Protein AF-B4VHU9-F1 (afdb_monomer_lite)

Foldseek 3Di:
DDDDDDDDDDDDDDDDDDDDDDDDDDDDDDDDDDDDPDPPPPVVVVVVVVVVVVVVVVVVPPPPPPPDPPDPDDPPCPPPNDDDDDDPDDFDFPDADDDPPDDDDPPDDGTDGDDPVVVVVVVVVVVVVPDPDDPDPPDDDD

Organism: NCBI:txid118168

Sequence (142 aa):
MNPSINSRQNQLKVVPPQPKPPVQPASDSPALPKPEKRPSVNLKKWLLITAIIAGVGYVTFIPEFPHSVRGEADITSTSNARQDVTLKVAGVIKQIYVKPNQPVRKGDKLVQLESQEIESAIANAQTELGKPNPPYRRLTIS

Secondary structure (DSSP, 8-state):
------------------------------------------HHHHHHHHHHHHHHHHHHT-----------------TTS------SS--EEEEE---TT----TT---EEEE-HHHHHHHHHHHHHHTSPPPP-------

Radius of gyration: 54.79 Å; chains: 1; bounding box: 117×53×139 Å

Structure (mmCIF, N/CA/C/O backbone):
data_AF-B4VHU9-F1
#
_entry.id   AF-B4VHU9-F1
#
loop_
_atom_site.group_PDB
_atom_site.id
_atom_site.type_symbol
_atom_site.label_atom_id
_atom_site.label_alt_id
_atom_site.label_comp_id
_atom_site.label_asym_id
_atom_site.label_entity_id
_atom_site.label_seq_id
_atom_site.pdbx_PDB_ins_code
_atom_site.Cartn_x
_atom_site.Cartn_y
_atom_site.Cartn_z
_atom_site.occupancy
_atom_site.B_iso_or_equiv
_atom_site.auth_seq_id
_atom_site.auth_comp_id
_atom_site.auth_asym_id
_atom_site.auth_atom_id
_atom_site.pdbx_PDB_model_num
ATOM 1 N N . MET A 1 1 ? 88.573 -15.241 -26.802 1.00 38.38 1 MET A N 1
ATOM 2 C CA . MET A 1 1 ? 88.757 -14.124 -25.853 1.00 38.38 1 MET A CA 1
ATOM 3 C C . MET A 1 1 ? 89.048 -12.847 -26.625 1.00 38.38 1 MET A C 1
ATOM 5 O O . MET A 1 1 ? 89.954 -12.853 -27.444 1.00 38.38 1 MET A O 1
ATOM 9 N N . ASN A 1 2 ? 88.277 -11.795 -26.356 1.00 51.38 2 ASN A N 1
ATOM 10 C CA . ASN A 1 2 ? 88.631 -10.388 -26.580 1.00 51.38 2 ASN A CA 1
ATOM 11 C C . ASN A 1 2 ? 89.045 -9.817 -25.206 1.00 51.38 2 ASN A C 1
ATOM 13 O O . ASN A 1 2 ? 88.511 -10.308 -24.204 1.00 51.38 2 ASN A O 1
ATOM 17 N N . PRO A 1 3 ? 89.992 -8.865 -25.120 1.00 59.22 3 PRO A N 1
ATOM 18 C CA . PRO A 1 3 ? 89.630 -7.521 -24.616 1.00 59.22 3 PRO A CA 1
ATOM 19 C C . PRO A 1 3 ? 90.439 -6.364 -25.275 1.00 59.22 3 PRO A C 1
ATOM 21 O O . PRO A 1 3 ? 91.610 -6.540 -25.584 1.00 59.22 3 PRO A O 1
ATOM 24 N N . SER A 1 4 ? 89.803 -5.254 -25.698 1.00 47.53 4 SER A N 1
ATOM 25 C CA . SER A 1 4 ? 89.690 -3.920 -25.025 1.00 47.53 4 SER A CA 1
ATOM 26 C C . SER A 1 4 ? 91.019 -3.099 -25.005 1.00 47.53 4 SER A C 1
ATOM 28 O O . SER A 1 4 ? 92.062 -3.689 -24.800 1.00 47.53 4 SER A O 1
ATOM 30 N N . ILE A 1 5 ? 91.164 -1.764 -25.147 1.00 47.00 5 ILE A N 1
ATOM 31 C CA . ILE A 1 5 ? 90.324 -0.562 -24.966 1.00 47.00 5 ILE A CA 1
ATOM 32 C C . ILE A 1 5 ? 91.028 0.676 -25.628 1.00 47.00 5 ILE A C 1
ATOM 34 O O . ILE A 1 5 ? 92.246 0.777 -25.593 1.00 47.00 5 ILE A O 1
ATOM 38 N N . ASN A 1 6 ? 90.225 1.652 -26.081 1.00 40.19 6 ASN A N 1
ATOM 39 C CA . ASN A 1 6 ? 90.321 3.130 -25.928 1.00 40.19 6 ASN A CA 1
ATOM 40 C C . ASN A 1 6 ? 91.362 4.074 -26.605 1.00 40.19 6 ASN A C 1
ATOM 42 O O . ASN A 1 6 ? 92.539 4.082 -26.275 1.00 40.19 6 ASN A O 1
ATOM 46 N N . SER A 1 7 ? 90.772 5.069 -27.298 1.00 52.97 7 SER A N 1
ATOM 47 C CA . SER A 1 7 ? 90.991 6.539 -27.259 1.00 52.97 7 SER A CA 1
ATOM 48 C C . SER A 1 7 ? 92.290 7.208 -27.729 1.00 52.97 7 SER A C 1
ATOM 50 O O . SER A 1 7 ? 93.371 6.856 -27.271 1.00 52.97 7 SER A O 1
ATOM 52 N N . ARG A 1 8 ? 92.078 8.330 -28.465 1.00 44.09 8 ARG A N 1
ATOM 53 C CA . ARG A 1 8 ? 92.945 9.485 -28.853 1.00 44.09 8 ARG A CA 1
ATOM 54 C C . ARG A 1 8 ? 93.032 9.620 -30.391 1.00 44.09 8 ARG A C 1
ATOM 56 O O . ARG A 1 8 ? 93.256 8.623 -31.049 1.00 44.09 8 ARG A O 1
ATOM 63 N N . GLN A 1 9 ? 92.869 10.755 -31.079 1.00 50.25 9 GLN A N 1
ATOM 64 C CA . GLN A 1 9 ? 92.834 12.188 -30.760 1.00 50.25 9 GLN A CA 1
ATOM 65 C C . GLN A 1 9 ? 92.222 12.953 -31.964 1.00 50.25 9 GLN A C 1
ATOM 67 O O . GLN A 1 9 ? 92.594 1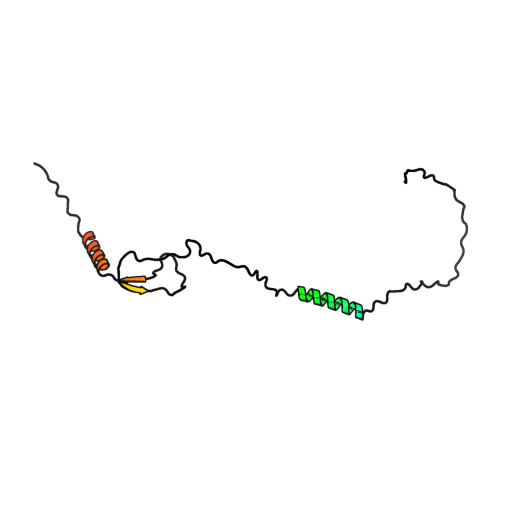2.697 -33.105 1.00 50.25 9 GLN A O 1
ATOM 72 N N . ASN A 1 10 ? 91.371 13.954 -31.712 1.00 53.69 10 ASN A N 1
ATOM 73 C CA . ASN A 1 10 ? 91.139 15.080 -32.633 1.00 53.69 10 ASN A CA 1
ATOM 74 C C . ASN A 1 10 ? 92.419 15.920 -32.747 1.00 53.69 10 ASN A C 1
ATOM 76 O O . ASN A 1 10 ? 92.870 16.355 -31.691 1.00 53.69 10 ASN A O 1
ATOM 80 N N . GLN A 1 11 ? 92.905 16.264 -33.952 1.00 55.75 11 GLN A N 1
ATOM 81 C CA . GLN A 1 11 ? 93.643 17.520 -34.200 1.00 55.75 11 GLN A CA 1
ATOM 82 C C . GLN A 1 11 ? 93.421 18.060 -35.627 1.00 55.75 11 GLN A C 1
ATOM 84 O O . GLN A 1 11 ? 93.411 17.331 -36.615 1.00 55.75 11 GLN A O 1
ATOM 89 N N . LEU A 1 12 ? 93.205 19.372 -35.675 1.00 54.75 12 LEU A N 1
ATOM 90 C CA . LEU A 1 12 ? 92.760 20.212 -36.783 1.00 54.75 12 LEU A CA 1
ATOM 91 C C . LEU A 1 12 ? 93.883 20.468 -37.798 1.00 54.75 12 LEU A C 1
ATOM 93 O O . LEU A 1 12 ? 95.030 20.673 -37.404 1.00 54.75 12 LEU A O 1
ATOM 97 N N . LYS A 1 13 ? 93.551 20.565 -39.093 1.00 58.16 13 LYS A N 1
ATOM 98 C CA . LYS A 1 13 ? 94.472 21.080 -40.117 1.00 58.16 13 LYS A CA 1
ATOM 99 C C . LYS A 1 13 ? 93.902 22.347 -40.752 1.00 58.16 13 LYS A C 1
ATOM 101 O O . LYS A 1 13 ? 92.871 22.321 -41.413 1.00 58.16 13 LYS A O 1
ATOM 106 N N . VAL A 1 14 ? 94.588 23.451 -40.476 1.00 58.22 14 VAL A N 1
ATOM 107 C CA . VAL A 1 14 ? 94.368 24.812 -40.977 1.00 58.22 14 VAL A CA 1
ATOM 108 C C . VAL A 1 14 ? 95.102 24.964 -42.308 1.00 58.22 14 VAL A C 1
ATOM 110 O O . VAL A 1 14 ? 96.291 24.654 -42.361 1.00 58.22 14 VAL A O 1
ATOM 113 N N . VAL A 1 15 ? 94.441 25.483 -43.351 1.00 57.38 15 VAL A N 1
ATOM 114 C CA . VAL A 1 15 ? 95.133 26.078 -44.510 1.00 57.38 15 VAL A CA 1
ATOM 115 C C . VAL A 1 15 ? 94.379 27.341 -44.999 1.00 57.38 15 VAL A C 1
ATOM 117 O O . VAL A 1 15 ? 93.165 27.248 -45.185 1.00 57.38 15 VAL A O 1
ATOM 120 N N . PRO A 1 16 ? 95.043 28.511 -45.169 1.00 60.09 16 PRO A N 1
ATOM 121 C CA . PRO A 1 16 ? 94.427 29.815 -45.506 1.00 60.09 16 PRO A CA 1
ATOM 122 C C . PRO A 1 16 ? 94.161 30.066 -47.022 1.00 60.09 16 PRO A C 1
ATOM 124 O O . PRO A 1 16 ? 94.513 29.226 -47.847 1.00 60.09 16 PRO A O 1
ATOM 127 N N . PRO A 1 17 ? 93.538 31.212 -47.400 1.00 58.53 17 PRO A N 1
ATOM 128 C CA . PRO A 1 17 ? 92.736 31.409 -48.618 1.00 58.53 17 PRO A CA 1
ATOM 129 C C . PRO A 1 17 ? 93.516 31.949 -49.832 1.00 58.53 17 PRO A C 1
ATOM 131 O O . PRO A 1 17 ? 94.557 32.584 -49.673 1.00 58.53 17 PRO A O 1
ATOM 134 N N . GLN A 1 18 ? 92.953 31.796 -51.040 1.00 55.69 18 GLN A N 1
ATOM 135 C CA . GLN A 1 18 ? 93.394 32.503 -52.254 1.00 55.69 18 GLN A CA 1
ATOM 136 C C . GLN A 1 18 ? 92.217 33.022 -53.127 1.00 55.69 18 GLN A C 1
ATOM 138 O O . GLN A 1 18 ? 91.101 32.512 -53.007 1.00 55.69 18 GLN A O 1
ATOM 143 N N . PRO A 1 19 ? 92.443 34.088 -53.932 1.00 52.47 19 PRO A N 1
ATOM 144 C CA . PRO A 1 19 ? 91.503 35.184 -54.226 1.00 52.47 19 PRO A CA 1
ATOM 145 C C . PRO A 1 19 ? 90.784 35.101 -55.599 1.00 52.47 19 PRO A C 1
ATOM 147 O O . PRO A 1 19 ? 91.248 34.431 -56.513 1.00 52.47 19 PRO A O 1
ATOM 150 N N . LYS A 1 20 ? 89.659 35.826 -55.758 1.00 51.62 20 LYS A N 1
ATOM 151 C CA . LYS A 1 20 ? 88.906 36.040 -57.030 1.00 51.62 20 LYS A CA 1
ATOM 152 C C . LYS A 1 20 ? 89.510 37.191 -57.857 1.00 51.62 20 LYS A C 1
ATOM 154 O O . LYS A 1 20 ? 90.014 38.124 -57.230 1.00 51.62 20 LYS A O 1
ATOM 159 N N . PRO A 1 21 ? 89.436 37.193 -59.212 1.00 56.81 21 PRO A N 1
ATOM 160 C CA . PRO A 1 21 ? 88.364 37.918 -59.972 1.00 56.81 21 PRO A CA 1
ATOM 161 C C . PRO A 1 21 ? 88.115 37.358 -61.421 1.00 56.81 21 PRO A C 1
ATOM 163 O O . PRO A 1 21 ? 88.759 36.362 -61.742 1.00 56.81 21 PRO A O 1
ATOM 166 N N . PRO A 1 22 ? 87.307 37.933 -62.368 1.00 47.97 22 PRO A N 1
ATOM 167 C CA . PRO A 1 22 ? 86.209 38.932 -62.375 1.00 47.97 22 PRO A CA 1
ATOM 168 C C . PRO A 1 22 ? 84.922 38.457 -63.149 1.00 47.97 22 PRO A C 1
ATOM 170 O O . PRO A 1 22 ? 84.837 37.333 -63.627 1.00 47.97 22 PRO A O 1
ATOM 173 N N . VAL A 1 23 ? 83.900 39.321 -63.269 1.00 63.75 23 VAL A N 1
ATOM 174 C CA . VAL A 1 23 ? 82.545 39.087 -63.846 1.00 63.75 23 VAL A CA 1
ATOM 175 C C . VAL A 1 23 ? 82.427 39.514 -65.328 1.00 63.75 23 VAL A C 1
ATOM 177 O O . VAL A 1 23 ? 82.920 40.597 -65.633 1.00 63.75 23 VAL A O 1
ATOM 180 N N . GLN A 1 24 ? 81.712 38.741 -66.186 1.00 53.41 24 GLN A N 1
ATOM 181 C CA . GLN A 1 24 ? 80.816 39.144 -67.324 1.00 53.41 24 GLN A CA 1
ATOM 182 C C . GLN A 1 24 ? 80.409 37.920 -68.210 1.00 53.41 24 GLN A C 1
ATOM 184 O O . GLN A 1 24 ? 81.152 36.944 -68.212 1.00 53.41 24 GLN A O 1
ATOM 189 N N . PRO A 1 25 ? 79.355 37.955 -69.063 1.00 47.69 25 PRO A N 1
ATOM 190 C CA . PRO A 1 25 ? 77.908 38.077 -68.828 1.00 47.69 25 PRO A CA 1
ATOM 191 C C . PRO A 1 25 ? 77.108 36.904 -69.485 1.00 47.69 25 PRO A C 1
ATOM 193 O O . PRO A 1 25 ? 77.674 35.975 -70.047 1.00 47.69 25 PRO A O 1
ATOM 196 N N . ALA A 1 26 ? 75.778 36.937 -69.378 1.00 56.25 26 ALA A N 1
ATOM 197 C CA . ALA A 1 26 ? 74.816 35.876 -69.699 1.00 56.25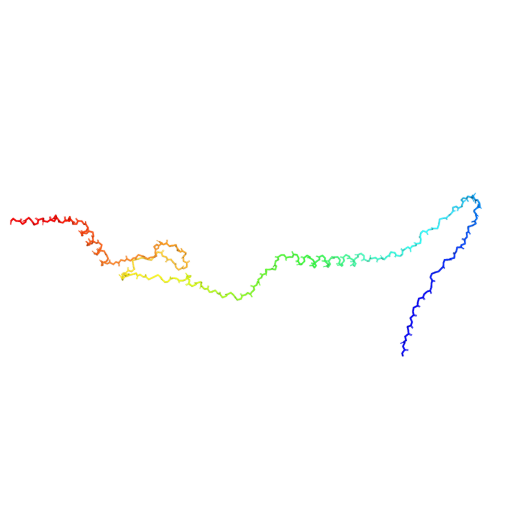 26 ALA A CA 1
ATOM 198 C C . ALA A 1 26 ? 74.959 35.138 -71.054 1.00 56.25 26 ALA A C 1
ATOM 200 O O . ALA A 1 26 ? 75.201 35.727 -72.105 1.00 56.25 26 ALA A O 1
ATOM 201 N N . SER A 1 27 ? 74.657 33.836 -71.031 1.00 48.94 27 SER A N 1
ATOM 202 C CA . SER A 1 27 ? 74.063 33.104 -72.154 1.00 48.94 27 SER A CA 1
ATOM 203 C C . SER A 1 27 ? 72.968 32.196 -71.599 1.00 48.94 27 SER A C 1
ATOM 205 O O . SER A 1 27 ? 73.231 31.244 -70.865 1.00 48.94 27 SER A O 1
ATOM 207 N N . ASP A 1 28 ? 71.732 32.570 -71.912 1.00 51.38 28 ASP A N 1
ATOM 208 C CA . ASP A 1 28 ? 70.499 31.852 -71.630 1.00 51.38 28 ASP A CA 1
ATOM 209 C C . ASP A 1 28 ? 70.486 30.467 -72.289 1.00 51.38 28 ASP A C 1
ATOM 211 O O . ASP A 1 28 ? 70.587 30.350 -73.510 1.00 51.38 28 ASP A O 1
ATOM 215 N N . SER A 1 29 ? 70.268 29.416 -71.497 1.00 55.41 29 SER A N 1
ATOM 216 C CA . SER A 1 29 ? 69.230 28.416 -71.786 1.00 55.41 29 SER A CA 1
ATOM 217 C C . SER A 1 29 ? 68.981 27.490 -70.585 1.00 55.41 29 SER A C 1
ATOM 219 O O . SER A 1 29 ? 69.905 27.164 -69.839 1.00 55.41 29 SER A O 1
ATOM 221 N N . PRO A 1 30 ? 67.718 27.087 -70.362 1.00 54.78 30 PRO A N 1
ATOM 222 C CA . PRO A 1 30 ? 67.203 26.680 -69.062 1.00 54.78 30 PRO A CA 1
ATOM 223 C C . PRO A 1 30 ? 67.391 25.179 -68.819 1.00 54.78 30 PRO A C 1
ATOM 225 O O . PRO A 1 30 ? 66.866 24.340 -69.552 1.00 54.78 30 PRO A O 1
ATOM 228 N N . ALA A 1 31 ? 68.086 24.814 -67.743 1.00 56.78 31 ALA A N 1
ATOM 229 C CA . ALA A 1 31 ? 68.086 23.437 -67.262 1.00 56.78 31 ALA A CA 1
ATOM 230 C C . ALA A 1 31 ? 66.778 23.175 -66.499 1.00 56.78 31 ALA A C 1
ATOM 232 O O . ALA A 1 31 ? 66.630 23.532 -65.331 1.00 56.78 31 ALA A O 1
ATOM 233 N N . LEU A 1 32 ? 65.818 22.584 -67.213 1.00 62.59 32 LEU A N 1
ATOM 234 C CA . LEU A 1 32 ? 64.537 22.080 -66.717 1.00 62.59 32 LEU A CA 1
ATOM 235 C C . LEU A 1 32 ? 64.672 21.363 -65.355 1.00 62.59 32 LEU A C 1
ATOM 237 O O . LEU A 1 32 ? 65.583 20.545 -65.182 1.00 62.59 32 LEU A O 1
ATOM 241 N N . PRO A 1 33 ? 63.748 21.598 -64.403 1.00 63.72 33 PRO A N 1
ATOM 242 C CA . PRO A 1 33 ? 63.721 20.867 -63.145 1.00 63.72 33 PRO A CA 1
ATOM 243 C C . PRO A 1 33 ? 63.519 19.371 -63.412 1.00 63.72 33 PRO A C 1
ATOM 245 O O . PRO A 1 33 ? 62.612 18.946 -64.130 1.00 63.72 33 PRO A O 1
ATOM 248 N N . LYS A 1 34 ? 64.410 18.572 -62.825 1.00 61.91 34 LYS A N 1
ATOM 249 C CA . LYS A 1 34 ? 64.432 17.111 -62.890 1.00 61.91 34 LYS A CA 1
ATOM 250 C C . LYS A 1 34 ? 63.082 16.551 -62.408 1.00 61.91 34 LYS A C 1
ATOM 252 O O . LYS A 1 34 ? 62.625 16.960 -61.342 1.00 61.91 34 LYS A O 1
ATOM 257 N N . PRO A 1 35 ? 62.430 15.637 -63.152 1.00 58.12 35 PRO A N 1
ATOM 258 C CA . PRO A 1 35 ? 61.107 15.149 -62.792 1.00 58.12 35 PRO A CA 1
ATOM 259 C C . PRO A 1 35 ? 61.202 14.268 -61.546 1.00 58.12 35 PRO A C 1
ATOM 261 O O . PRO A 1 35 ? 61.632 13.113 -61.589 1.00 58.12 35 PRO A O 1
ATOM 264 N N . GLU A 1 36 ? 60.802 14.841 -60.420 1.00 62.41 36 GLU A N 1
ATOM 265 C CA . GLU A 1 36 ? 60.550 14.128 -59.181 1.00 62.41 36 GLU A CA 1
ATOM 266 C C . GLU A 1 36 ? 59.370 13.174 -59.410 1.00 62.41 36 GLU A C 1
ATOM 268 O O . GLU A 1 36 ? 58.257 13.592 -59.749 1.00 62.41 36 GLU A O 1
ATOM 273 N N . LYS A 1 37 ? 59.638 11.865 -59.310 1.00 57.28 37 LYS A N 1
ATOM 274 C CA . LYS A 1 37 ? 58.633 10.808 -59.458 1.00 57.28 37 LYS A CA 1
ATOM 275 C C . LYS A 1 37 ? 57.595 10.960 -58.351 1.00 57.28 37 LYS A C 1
ATOM 277 O O . LYS A 1 37 ? 57.771 10.457 -57.246 1.00 57.28 37 LYS A O 1
ATOM 282 N N . ARG A 1 38 ? 56.496 11.643 -58.668 1.00 62.69 38 ARG A N 1
ATOM 283 C CA . ARG A 1 38 ? 55.310 11.701 -57.816 1.00 62.69 38 ARG A CA 1
ATOM 284 C C . ARG A 1 38 ? 54.784 10.274 -57.652 1.00 62.69 38 ARG A C 1
ATOM 286 O O . ARG A 1 38 ? 54.536 9.628 -58.674 1.00 62.69 38 ARG A O 1
ATOM 293 N N . PRO A 1 39 ? 54.604 9.755 -56.425 1.00 64.00 39 PRO A N 1
ATOM 294 C CA . PRO A 1 39 ? 53.871 8.514 -56.255 1.00 64.00 39 PRO A CA 1
ATOM 295 C C . PRO A 1 39 ? 52.478 8.752 -56.838 1.00 64.00 39 PRO A C 1
ATOM 297 O O . PRO A 1 39 ? 51.734 9.612 -56.367 1.00 64.00 39 PRO A O 1
ATOM 300 N N . SER A 1 40 ? 52.148 8.056 -57.924 1.00 68.19 40 SER A N 1
ATOM 301 C CA . SER A 1 40 ? 50.836 8.139 -58.556 1.00 68.19 40 SER A CA 1
ATOM 302 C C . SER A 1 40 ? 49.851 7.412 -57.650 1.00 68.19 40 SER A C 1
ATOM 304 O O . SER A 1 40 ? 49.569 6.223 -57.824 1.00 68.19 40 SER A O 1
ATOM 306 N N . VAL A 1 41 ? 49.404 8.103 -56.605 1.00 70.56 41 VAL A N 1
ATOM 307 C CA . VAL A 1 41 ? 48.431 7.563 -55.668 1.00 70.56 41 VAL A CA 1
ATOM 308 C C . VAL A 1 41 ? 47.171 7.295 -56.475 1.00 70.56 41 VAL A C 1
ATOM 310 O O . VAL A 1 41 ? 46.597 8.196 -57.087 1.00 70.56 41 VAL A O 1
ATOM 313 N N . ASN A 1 42 ? 46.771 6.030 -56.547 1.00 83.06 42 ASN A N 1
ATOM 314 C CA . ASN A 1 42 ? 45.562 5.660 -57.258 1.00 83.06 42 ASN A CA 1
ATOM 315 C C . ASN A 1 42 ? 44.377 6.179 -56.437 1.00 83.06 42 ASN A C 1
ATOM 317 O O . ASN A 1 42 ? 43.968 5.536 -55.471 1.00 83.06 42 ASN A O 1
ATOM 321 N N . LEU A 1 43 ? 43.870 7.360 -56.803 1.00 84.00 43 LEU A N 1
ATOM 322 C CA . LEU A 1 43 ? 42.837 8.080 -56.059 1.00 84.00 43 LEU A CA 1
ATOM 323 C C . LEU A 1 43 ? 41.614 7.201 -55.792 1.00 84.00 43 LEU A C 1
ATOM 325 O O . LEU A 1 43 ? 41.051 7.279 -54.713 1.00 84.00 43 LEU A O 1
ATOM 329 N N . LYS A 1 44 ? 41.260 6.294 -56.715 1.00 86.69 44 LYS A N 1
ATOM 330 C CA . LYS A 1 44 ? 40.169 5.332 -56.505 1.00 86.69 44 LYS A CA 1
ATOM 331 C C . LYS A 1 44 ? 40.462 4.385 -55.342 1.00 86.69 44 LYS A C 1
ATOM 333 O O . LYS A 1 44 ? 39.585 4.165 -54.522 1.00 86.69 44 LYS A O 1
ATOM 338 N N . LYS A 1 45 ? 41.691 3.863 -55.235 1.00 86.62 45 LYS A N 1
ATOM 339 C CA . LYS A 1 45 ? 42.114 3.024 -54.098 1.00 86.62 45 LYS A CA 1
ATOM 340 C C . LYS A 1 45 ? 42.186 3.828 -52.800 1.00 86.62 45 LYS A C 1
ATOM 342 O O . LYS A 1 45 ? 41.781 3.319 -51.764 1.00 86.62 45 LYS A O 1
ATOM 347 N N . TRP A 1 46 ? 42.665 5.071 -52.856 1.00 89.56 46 TRP A N 1
ATOM 348 C CA . TRP A 1 46 ? 42.734 5.940 -51.678 1.00 89.56 46 TRP A CA 1
ATOM 349 C C . TRP A 1 46 ? 41.336 6.297 -51.159 1.00 89.56 46 TRP A C 1
ATOM 351 O O . TRP A 1 46 ? 41.070 6.133 -49.977 1.00 89.56 46 TRP A O 1
ATOM 361 N N . LEU A 1 47 ? 40.410 6.646 -52.055 1.00 93.62 47 LEU A N 1
ATOM 362 C CA . LEU A 1 47 ? 39.011 6.932 -51.733 1.00 93.62 47 LEU A CA 1
ATOM 363 C C . LEU A 1 47 ? 38.304 5.691 -51.165 1.00 93.62 47 LEU A C 1
ATOM 365 O O . LEU A 1 47 ? 37.534 5.809 -50.219 1.00 93.62 47 LEU A O 1
ATOM 369 N N . LEU A 1 48 ? 38.630 4.494 -51.667 1.00 92.50 48 LEU A N 1
ATOM 370 C CA . LEU A 1 48 ? 38.124 3.226 -51.129 1.00 92.50 48 LEU A CA 1
ATOM 371 C C . LEU A 1 48 ? 38.619 2.982 -49.693 1.00 92.50 48 LEU A C 1
ATOM 373 O O . LEU A 1 48 ? 37.828 2.626 -48.826 1.00 92.50 48 LEU A O 1
ATOM 377 N N . ILE A 1 49 ? 39.899 3.249 -49.412 1.00 91.69 49 ILE A N 1
ATOM 378 C CA . ILE A 1 49 ? 40.460 3.162 -48.053 1.00 91.69 49 ILE A CA 1
ATOM 379 C C . ILE A 1 49 ? 39.783 4.179 -47.123 1.00 91.69 49 ILE A C 1
ATOM 381 O O . ILE A 1 49 ? 39.362 3.816 -46.026 1.00 91.69 49 ILE A O 1
ATOM 385 N N . THR A 1 50 ? 39.618 5.429 -47.563 1.00 90.12 50 THR A N 1
ATOM 386 C CA . THR A 1 50 ? 38.933 6.466 -46.779 1.00 90.12 50 THR A CA 1
ATOM 387 C C . THR A 1 50 ? 37.476 6.099 -46.505 1.00 90.12 50 THR A C 1
ATOM 389 O O . THR A 1 50 ? 37.014 6.284 -45.385 1.00 90.12 50 THR A O 1
ATOM 392 N N . ALA A 1 51 ? 36.766 5.531 -47.484 1.00 92.25 51 ALA A N 1
ATOM 393 C CA . ALA A 1 51 ? 35.385 5.084 -47.321 1.00 92.25 51 ALA A CA 1
ATOM 394 C C . ALA A 1 51 ? 35.264 3.928 -46.317 1.00 92.25 51 ALA A C 1
ATOM 396 O O . ALA A 1 51 ? 34.337 3.923 -45.511 1.00 92.25 51 ALA A O 1
ATOM 397 N N . ILE A 1 52 ? 36.214 2.987 -46.313 1.00 91.88 52 ILE A N 1
ATOM 398 C CA . ILE A 1 52 ? 36.254 1.904 -45.319 1.00 91.88 52 ILE A CA 1
ATOM 399 C C . ILE A 1 52 ? 36.503 2.476 -43.920 1.00 91.88 52 ILE A C 1
ATOM 401 O O . ILE A 1 52 ? 35.767 2.150 -42.993 1.00 91.88 52 ILE A O 1
ATOM 405 N N . ILE A 1 53 ? 37.496 3.356 -43.760 1.00 91.25 53 ILE A N 1
ATOM 406 C CA . ILE A 1 53 ? 37.817 3.964 -42.458 1.00 91.25 53 ILE A CA 1
ATOM 407 C C . ILE A 1 53 ? 36.640 4.804 -41.947 1.00 91.25 53 ILE A C 1
ATOM 409 O O . ILE A 1 53 ? 36.272 4.695 -40.778 1.00 91.25 53 ILE A O 1
ATOM 413 N N . ALA A 1 54 ? 36.013 5.594 -42.821 1.00 90.75 54 ALA A N 1
ATOM 414 C CA . ALA A 1 54 ? 34.831 6.381 -42.488 1.00 90.75 54 ALA A CA 1
ATOM 415 C C . ALA A 1 54 ? 33.636 5.488 -42.126 1.00 90.75 54 ALA A C 1
ATOM 417 O O . ALA A 1 54 ? 32.952 5.771 -41.150 1.00 90.75 54 ALA A O 1
ATOM 418 N N . GLY A 1 55 ? 33.417 4.391 -42.856 1.00 87.31 55 GLY A N 1
ATOM 419 C CA . GLY A 1 55 ? 32.364 3.421 -42.560 1.00 87.31 55 GLY A CA 1
ATOM 420 C C . GLY A 1 55 ? 32.556 2.744 -41.203 1.00 87.31 55 GLY A C 1
ATOM 421 O O . GLY A 1 55 ? 31.624 2.706 -40.407 1.00 87.31 55 GLY A O 1
ATOM 422 N N . VAL A 1 56 ? 33.769 2.275 -40.895 1.00 86.38 56 VAL A N 1
ATOM 423 C CA . VAL A 1 56 ? 34.081 1.656 -39.594 1.00 86.38 56 VAL A CA 1
ATOM 424 C C . VAL A 1 56 ? 33.937 2.671 -38.459 1.00 86.38 56 VAL A C 1
ATOM 426 O O . VAL A 1 56 ? 33.280 2.377 -37.463 1.00 86.38 56 VAL A O 1
ATOM 429 N N . GLY A 1 57 ? 34.480 3.881 -38.626 1.00 83.31 57 GLY A N 1
ATOM 430 C CA . GLY A 1 57 ? 34.329 4.955 -37.641 1.00 83.31 57 GLY A CA 1
ATOM 431 C C . GLY A 1 57 ? 32.863 5.332 -37.408 1.00 83.31 57 GLY A C 1
ATOM 432 O O . GLY A 1 57 ? 32.441 5.500 -36.265 1.00 83.31 57 GLY A O 1
ATOM 433 N N . TYR A 1 58 ? 32.061 5.384 -38.473 1.00 79.19 58 TYR A N 1
ATOM 434 C CA . TYR A 1 58 ? 30.632 5.677 -38.386 1.00 79.19 58 TYR A CA 1
ATOM 435 C C . TYR A 1 58 ? 29.855 4.569 -37.665 1.00 79.19 58 TYR A C 1
ATOM 437 O O . TYR A 1 58 ? 29.041 4.866 -36.796 1.00 79.19 58 TYR A O 1
ATOM 445 N N . VAL A 1 59 ? 30.158 3.296 -37.943 1.00 75.62 59 VAL A N 1
ATOM 446 C CA . VAL A 1 59 ? 29.538 2.146 -37.258 1.00 75.62 59 VAL A CA 1
ATOM 447 C C . VAL A 1 59 ? 29.852 2.146 -35.758 1.00 75.62 59 VAL A C 1
ATOM 449 O O . VAL A 1 59 ? 28.979 1.827 -34.956 1.00 75.62 59 VAL A O 1
ATOM 452 N N . THR A 1 60 ? 31.057 2.560 -35.348 1.00 72.56 60 THR A N 1
ATOM 453 C CA . THR A 1 60 ? 31.393 2.694 -33.916 1.00 72.56 60 THR A CA 1
ATOM 454 C C . THR A 1 60 ? 30.723 3.885 -33.227 1.00 72.56 60 THR A C 1
ATOM 456 O O . THR A 1 60 ? 30.634 3.899 -32.003 1.00 72.56 60 THR A O 1
ATOM 459 N N . PHE A 1 61 ? 30.245 4.876 -33.986 1.00 74.62 61 PHE A N 1
ATOM 460 C CA . PHE A 1 61 ? 29.564 6.062 -33.458 1.00 74.62 61 PHE A CA 1
ATOM 461 C C . PHE A 1 61 ? 28.046 5.868 -33.318 1.00 74.62 61 PHE A C 1
ATOM 463 O O . PHE A 1 61 ? 27.336 6.812 -32.986 1.00 74.62 61 PHE A O 1
ATOM 470 N N . ILE A 1 62 ? 27.529 4.660 -33.564 1.00 70.81 62 ILE A N 1
ATOM 471 C CA . ILE A 1 62 ? 26.125 4.326 -33.318 1.00 70.81 62 ILE A CA 1
ATOM 472 C C . ILE A 1 62 ? 25.928 4.199 -31.793 1.00 70.81 62 ILE A C 1
ATOM 474 O O . ILE A 1 62 ? 26.456 3.261 -31.192 1.00 70.81 62 ILE A O 1
ATOM 478 N N . PRO A 1 63 ? 25.171 5.103 -31.137 1.00 63.94 63 PRO A N 1
ATOM 479 C CA . PRO A 1 63 ? 25.019 5.150 -29.676 1.00 63.94 63 PRO A CA 1
ATOM 480 C C . PRO A 1 63 ? 24.046 4.087 -29.131 1.00 63.94 63 PRO A C 1
ATOM 482 O O . PRO A 1 63 ? 23.488 4.227 -28.047 1.00 63.94 63 PRO A O 1
ATOM 485 N N . GLU A 1 64 ? 23.812 3.026 -29.896 1.00 60.84 64 GLU A N 1
ATOM 486 C CA . GLU A 1 64 ? 22.677 2.116 -29.739 1.00 60.84 64 GLU A CA 1
ATOM 487 C C . GLU A 1 64 ? 23.086 0.753 -29.172 1.00 60.84 64 GLU A C 1
ATOM 489 O O . GLU A 1 64 ? 22.303 -0.189 -29.197 1.00 60.84 64 GLU A O 1
ATOM 494 N N . PHE A 1 65 ? 24.304 0.632 -28.635 1.00 59.56 65 PHE A N 1
ATOM 495 C CA . PHE A 1 65 ? 24.690 -0.520 -27.828 1.00 59.56 65 PHE A CA 1
ATOM 496 C C . PHE A 1 65 ? 24.242 -0.274 -26.383 1.00 59.56 65 PHE A C 1
ATOM 498 O O . PHE A 1 65 ? 24.958 0.397 -25.636 1.00 59.56 65 PHE A O 1
ATOM 505 N N . PRO A 1 66 ? 23.068 -0.782 -25.951 1.00 62.53 66 PRO A N 1
ATOM 506 C CA . PRO A 1 66 ? 22.686 -0.700 -24.556 1.00 62.53 66 PRO A CA 1
ATOM 507 C C . PRO A 1 66 ? 23.744 -1.444 -23.751 1.00 62.53 66 PRO A C 1
ATOM 509 O O . PRO A 1 66 ? 23.907 -2.660 -23.880 1.00 62.53 66 PRO A O 1
ATOM 512 N N . HIS A 1 67 ? 24.472 -0.712 -22.913 1.00 59.91 67 HIS A N 1
ATOM 513 C CA . HIS A 1 67 ? 25.332 -1.289 -21.892 1.00 59.91 67 HIS A CA 1
ATOM 514 C C . HIS A 1 67 ? 24.446 -1.996 -20.858 1.00 59.91 67 HIS A C 1
ATOM 516 O O . HIS A 1 67 ? 24.163 -1.478 -19.781 1.00 59.91 67 HIS A O 1
ATOM 522 N N . SER A 1 68 ? 23.948 -3.179 -21.214 1.00 60.22 68 SER A N 1
ATOM 523 C CA . SER A 1 68 ? 23.230 -4.055 -20.305 1.00 60.22 68 SER A CA 1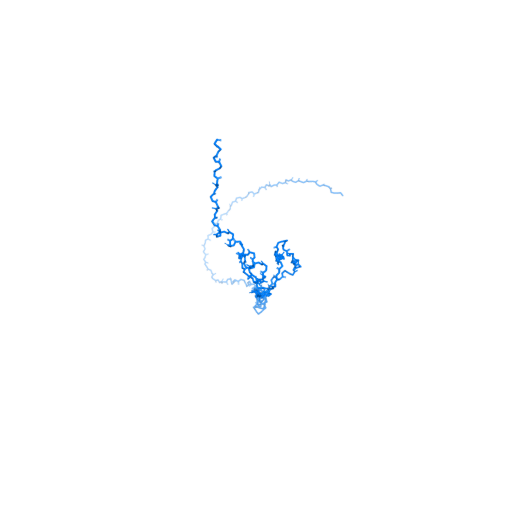
ATOM 524 C C . SER A 1 68 ? 24.267 -4.897 -19.579 1.00 60.22 68 SER A C 1
ATOM 526 O O . SER A 1 68 ? 24.738 -5.923 -20.070 1.00 60.22 68 SER A O 1
ATOM 528 N N . VAL A 1 69 ? 24.663 -4.425 -18.402 1.00 64.12 69 VAL A N 1
ATOM 529 C CA . VAL A 1 69 ? 25.325 -5.268 -17.411 1.00 64.12 69 VAL A CA 1
ATOM 530 C C . VAL A 1 69 ? 24.296 -6.280 -16.924 1.00 64.12 69 VAL A C 1
ATOM 532 O O . VAL A 1 69 ? 23.430 -5.983 -16.104 1.00 64.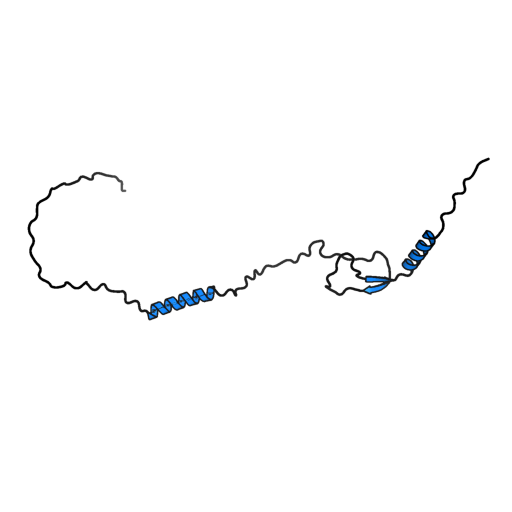12 69 VAL A O 1
ATOM 535 N N . ARG A 1 70 ? 24.357 -7.481 -17.498 1.00 60.50 70 ARG A N 1
ATOM 536 C CA . ARG A 1 70 ? 23.580 -8.634 -17.052 1.00 60.50 70 ARG A CA 1
ATOM 537 C C . ARG A 1 70 ? 24.219 -9.133 -15.755 1.00 60.50 70 ARG A C 1
ATOM 539 O O . ARG A 1 70 ? 25.156 -9.920 -15.781 1.00 60.50 70 ARG A O 1
ATOM 546 N N . GLY A 1 71 ? 23.769 -8.579 -14.637 1.00 63.31 71 GLY A N 1
ATOM 547 C CA . GLY A 1 71 ? 24.130 -9.022 -13.295 1.00 63.31 71 GLY A CA 1
ATOM 548 C C . GLY A 1 71 ? 22.944 -9.721 -12.647 1.00 63.31 71 GLY A C 1
ATOM 549 O O . GLY A 1 71 ? 21.808 -9.269 -12.793 1.00 63.31 71 GLY A O 1
ATOM 550 N N . GLU A 1 72 ? 23.195 -10.814 -11.934 1.00 65.44 72 GLU A N 1
ATOM 551 C CA . GLU A 1 72 ? 22.226 -11.345 -10.979 1.00 65.44 72 GLU A CA 1
ATOM 552 C C . GLU A 1 72 ? 22.058 -10.318 -9.860 1.00 65.44 72 GLU A C 1
ATOM 554 O O . GLU A 1 72 ? 22.956 -10.083 -9.054 1.00 65.44 72 GLU A O 1
ATOM 559 N N . ALA A 1 73 ? 20.917 -9.636 -9.870 1.00 58.31 73 ALA A N 1
ATOM 560 C CA . ALA A 1 73 ? 20.504 -8.784 -8.774 1.00 58.31 73 ALA A CA 1
ATOM 561 C C . ALA A 1 73 ? 19.645 -9.634 -7.844 1.00 58.31 73 ALA A C 1
ATOM 563 O O . ALA A 1 73 ? 18.504 -9.965 -8.171 1.00 58.31 73 ALA A O 1
ATOM 564 N N . ASP A 1 74 ? 20.201 -9.995 -6.693 1.00 61.88 74 ASP A N 1
ATOM 565 C CA . ASP A 1 74 ? 19.411 -10.610 -5.640 1.00 61.88 74 ASP A CA 1
ATOM 566 C C . ASP A 1 74 ? 18.531 -9.520 -5.018 1.00 61.88 74 ASP A C 1
ATOM 568 O O . ASP A 1 74 ? 19.024 -8.576 -4.387 1.00 61.88 74 ASP A O 1
ATOM 572 N N . ILE A 1 75 ? 17.219 -9.591 -5.266 1.00 61.31 75 ILE A N 1
ATOM 573 C CA . ILE A 1 75 ? 16.245 -8.643 -4.715 1.00 61.31 75 ILE A CA 1
ATOM 574 C C . ILE A 1 75 ? 16.033 -9.019 -3.251 1.00 61.31 75 ILE A C 1
ATOM 576 O O . ILE A 1 75 ? 15.013 -9.583 -2.848 1.00 61.31 75 ILE A O 1
ATOM 580 N N . THR A 1 76 ? 17.026 -8.690 -2.435 1.00 60.91 76 THR A N 1
ATOM 581 C CA . THR A 1 76 ? 16.899 -8.742 -0.989 1.00 60.91 76 THR A CA 1
ATOM 582 C C . THR A 1 76 ? 15.939 -7.632 -0.593 1.00 60.91 76 THR A C 1
ATOM 584 O O . THR A 1 76 ? 16.254 -6.442 -0.595 1.00 60.91 76 THR A O 1
ATOM 587 N N . SER A 1 77 ? 14.697 -8.027 -0.309 1.00 55.03 77 SER A N 1
ATOM 588 C CA . SER A 1 77 ? 13.757 -7.152 0.384 1.00 55.03 77 SER A CA 1
ATOM 589 C C . SER A 1 77 ? 14.473 -6.677 1.646 1.00 55.03 77 SER A C 1
ATOM 591 O O . SER A 1 77 ? 14.890 -7.508 2.454 1.00 55.03 77 SER A O 1
ATOM 593 N N . THR A 1 78 ? 14.691 -5.365 1.792 1.00 65.19 78 THR A N 1
ATOM 594 C CA . THR A 1 78 ? 15.301 -4.816 3.010 1.00 65.19 78 THR A CA 1
ATOM 595 C C . THR A 1 78 ? 14.538 -5.360 4.218 1.00 65.19 78 THR A C 1
ATOM 597 O O . THR A 1 78 ? 13.336 -5.602 4.126 1.00 65.19 78 THR A O 1
ATOM 600 N N . SER A 1 79 ? 15.204 -5.595 5.352 1.00 57.38 79 SER A N 1
ATOM 601 C CA . SER A 1 79 ? 14.596 -6.299 6.499 1.00 57.38 79 SER A CA 1
ATOM 602 C C . SER A 1 79 ? 13.331 -5.630 7.073 1.00 57.38 79 SER A C 1
ATOM 604 O O . SER A 1 79 ? 12.639 -6.238 7.878 1.00 57.38 79 SER A O 1
ATOM 606 N N . ASN A 1 80 ? 12.998 -4.413 6.618 1.00 57.50 80 ASN A N 1
ATOM 607 C CA . ASN A 1 80 ? 11.778 -3.658 6.924 1.00 57.50 80 ASN A CA 1
ATOM 608 C C . ASN A 1 80 ? 10.863 -3.394 5.702 1.00 57.50 80 ASN A C 1
ATOM 610 O O . ASN A 1 80 ? 9.940 -2.589 5.791 1.00 57.50 80 ASN A O 1
ATOM 614 N N . ALA A 1 81 ? 11.105 -4.015 4.543 1.00 60.50 81 ALA A N 1
ATOM 615 C CA . ALA A 1 81 ? 10.306 -3.808 3.329 1.00 60.50 81 ALA A CA 1
ATOM 616 C C . ALA A 1 81 ? 8.954 -4.530 3.360 1.00 60.50 81 ALA A C 1
ATOM 618 O O . ALA A 1 81 ? 8.038 -4.150 2.632 1.00 60.50 81 ALA A O 1
ATOM 619 N N . ARG A 1 82 ? 8.822 -5.578 4.179 1.00 65.19 82 ARG A N 1
ATOM 620 C CA . ARG A 1 82 ? 7.573 -6.321 4.356 1.00 65.19 82 ARG A CA 1
ATOM 621 C C . ARG A 1 82 ? 7.178 -6.276 5.821 1.00 65.19 82 ARG A C 1
ATOM 623 O O . ARG A 1 82 ? 7.912 -6.750 6.678 1.00 65.19 82 ARG A O 1
ATOM 630 N N . GLN A 1 83 ? 6.022 -5.680 6.078 1.00 70.06 83 GLN A N 1
ATOM 631 C CA . GLN A 1 83 ? 5.428 -5.580 7.400 1.00 70.06 83 GLN A CA 1
ATOM 632 C C . GLN A 1 83 ? 4.050 -6.228 7.335 1.00 70.06 83 GLN A C 1
ATOM 634 O O . GLN A 1 83 ? 3.179 -5.748 6.607 1.00 70.06 83 GLN A O 1
ATOM 639 N N . ASP A 1 84 ? 3.848 -7.279 8.121 1.00 78.06 84 ASP A N 1
ATOM 640 C CA . ASP A 1 84 ? 2.521 -7.853 8.307 1.00 78.06 84 ASP A CA 1
ATOM 641 C C . ASP A 1 84 ? 1.717 -6.949 9.245 1.00 78.06 84 ASP A C 1
ATOM 643 O O . ASP A 1 84 ? 2.153 -6.603 10.349 1.00 78.06 84 ASP A O 1
ATOM 647 N N . VAL A 1 85 ? 0.545 -6.518 8.783 1.00 77.00 85 VAL A N 1
ATOM 648 C CA . VAL A 1 85 ? -0.369 -5.683 9.565 1.00 77.00 85 VAL A CA 1
ATOM 649 C C . VAL A 1 85 ? -1.450 -6.579 10.152 1.00 77.00 85 VAL A C 1
ATOM 651 O O . VAL A 1 85 ? -2.387 -6.973 9.461 1.00 77.00 85 VAL A O 1
ATOM 654 N N . THR A 1 86 ? -1.324 -6.878 11.443 1.00 80.06 86 THR A N 1
ATOM 655 C CA . THR A 1 86 ? -2.298 -7.688 12.184 1.00 80.06 86 THR A CA 1
ATOM 656 C C . THR A 1 86 ? -3.265 -6.801 12.957 1.00 80.06 86 THR A C 1
ATOM 658 O O . THR A 1 86 ? -2.888 -5.785 13.547 1.00 80.06 86 THR A O 1
ATOM 661 N N . LEU A 1 87 ? -4.534 -7.198 12.973 1.00 78.06 87 LEU A N 1
ATOM 662 C CA . LEU A 1 87 ? -5.565 -6.532 13.758 1.00 78.06 87 LEU A CA 1
ATOM 663 C C . LEU A 1 87 ? -5.329 -6.801 15.249 1.00 78.06 87 LEU A C 1
ATOM 665 O O . LEU A 1 87 ? -5.114 -7.938 15.655 1.00 78.06 87 LEU A O 1
ATOM 669 N N . LYS A 1 88 ? -5.386 -5.753 16.075 1.00 78.50 88 LYS A N 1
ATOM 670 C CA . LYS A 1 88 ? -5.211 -5.877 17.535 1.00 78.50 88 LYS A CA 1
ATOM 671 C C . LYS A 1 88 ? -6.414 -6.503 18.242 1.00 78.50 88 LYS A C 1
ATOM 673 O O . LYS A 1 88 ? -6.293 -6.897 19.395 1.00 78.50 88 LYS A O 1
ATOM 678 N N . VAL A 1 89 ? -7.569 -6.532 17.582 1.00 74.44 89 VAL A N 1
ATOM 679 C CA . VAL A 1 89 ? -8.847 -6.941 18.165 1.00 74.44 89 VAL A CA 1
ATOM 680 C C . VAL A 1 89 ? -9.552 -7.889 17.203 1.00 74.44 89 VAL A C 1
ATOM 682 O O . VAL A 1 89 ? -9.484 -7.698 15.986 1.00 74.44 89 VAL A O 1
ATOM 685 N N . ALA A 1 90 ? -10.231 -8.895 17.753 1.00 72.00 90 ALA A N 1
ATOM 686 C CA . ALA A 1 90 ? -11.119 -9.766 17.000 1.00 72.00 90 ALA A CA 1
ATOM 687 C C . ALA A 1 90 ? -12.380 -9.002 16.552 1.00 72.00 90 ALA A C 1
ATOM 689 O O . ALA A 1 90 ? -12.978 -8.243 17.314 1.00 72.00 90 ALA A O 1
ATOM 690 N N . GLY A 1 91 ? -12.783 -9.194 15.301 1.00 73.69 91 GLY A N 1
ATOM 691 C CA . GLY A 1 91 ? -13.951 -8.538 14.726 1.00 73.69 91 GLY A CA 1
ATOM 692 C C . GLY A 1 91 ? -14.194 -8.995 13.296 1.00 73.69 91 GLY A C 1
ATOM 693 O O . GLY A 1 91 ? -13.343 -9.653 12.691 1.00 73.69 91 GLY A O 1
ATOM 694 N N . VAL A 1 92 ? -15.358 -8.649 12.755 1.00 78.38 92 VAL A N 1
ATOM 695 C CA . VAL A 1 92 ? -15.694 -8.957 11.363 1.00 78.38 92 VAL A CA 1
ATOM 696 C C . VAL A 1 92 ? -15.191 -7.821 10.476 1.00 78.38 92 VAL A C 1
ATOM 698 O O . VAL A 1 92 ? -15.320 -6.640 10.809 1.00 78.38 92 VAL A O 1
ATOM 701 N N . ILE A 1 93 ? -14.590 -8.170 9.338 1.00 82.00 93 ILE A N 1
ATOM 702 C CA . ILE A 1 93 ? -14.178 -7.187 8.336 1.00 82.00 93 ILE A CA 1
ATOM 703 C C . ILE A 1 93 ? -15.433 -6.618 7.676 1.00 82.00 93 ILE A C 1
ATOM 705 O O . ILE A 1 93 ? -16.130 -7.328 6.956 1.00 82.00 93 ILE A O 1
ATOM 709 N N . LYS A 1 94 ? -15.697 -5.329 7.897 1.00 84.62 94 LYS A N 1
ATOM 710 C CA . LYS A 1 94 ? -16.803 -4.602 7.264 1.00 84.62 94 LYS A CA 1
ATOM 711 C C . LYS A 1 94 ? -16.454 -4.236 5.826 1.00 84.62 94 LYS A C 1
ATOM 713 O O . LYS A 1 94 ? -17.253 -4.427 4.916 1.00 84.62 94 LYS A O 1
ATOM 718 N N . GLN A 1 95 ? -15.253 -3.694 5.620 1.00 84.25 95 GLN A N 1
ATOM 719 C CA . GLN A 1 95 ? -14.826 -3.217 4.308 1.00 84.25 95 GLN A CA 1
ATOM 720 C C . GLN A 1 95 ? -13.302 -3.178 4.177 1.00 84.25 95 GLN A C 1
ATOM 722 O O . GLN A 1 95 ? -12.597 -2.800 5.112 1.00 84.25 95 GLN A O 1
ATOM 727 N N . ILE A 1 96 ? -12.803 -3.527 2.991 1.00 88.75 96 ILE A N 1
ATOM 728 C CA . ILE A 1 96 ? -11.392 -3.414 2.602 1.00 88.75 96 ILE A CA 1
ATOM 729 C C . ILE A 1 96 ? -11.264 -2.238 1.627 1.00 88.75 96 ILE A C 1
ATOM 731 O O . ILE A 1 96 ? -12.008 -2.162 0.650 1.00 88.75 96 ILE A O 1
ATOM 735 N N . TYR A 1 97 ? -10.333 -1.320 1.887 1.00 86.50 97 TYR A N 1
ATOM 736 C CA . TYR A 1 97 ? -10.154 -0.087 1.103 1.00 86.50 97 TYR A CA 1
ATOM 737 C C . TYR A 1 97 ? -8.976 -0.137 0.130 1.00 86.50 97 TYR A C 1
ATOM 739 O O . TYR A 1 97 ? -8.756 0.815 -0.617 1.00 86.50 97 TYR A O 1
ATOM 747 N N . VAL A 1 98 ? -8.212 -1.230 0.136 1.00 87.81 98 VAL A N 1
ATOM 748 C CA . VAL A 1 98 ? -6.957 -1.346 -0.608 1.00 87.81 98 VAL A CA 1
ATOM 749 C C . VAL A 1 98 ? -6.966 -2.523 -1.573 1.00 87.81 98 VAL A C 1
ATOM 751 O O . VAL A 1 98 ? -7.571 -3.563 -1.309 1.00 87.81 98 VAL A O 1
ATOM 754 N N . LYS A 1 99 ? -6.284 -2.349 -2.705 1.00 86.12 99 LYS A N 1
ATOM 755 C CA . LYS A 1 99 ? -6.062 -3.387 -3.717 1.00 86.12 99 LYS A CA 1
ATOM 756 C C . LYS A 1 99 ? -4.641 -3.958 -3.609 1.00 86.12 99 LYS A C 1
ATOM 758 O O . LYS A 1 99 ? -3.745 -3.273 -3.112 1.00 86.12 99 LYS A O 1
ATOM 763 N N . PRO A 1 100 ? -4.397 -5.182 -4.109 1.00 80.88 100 PRO A N 1
ATOM 764 C CA . PRO A 1 100 ? -3.044 -5.727 -4.199 1.00 80.88 100 PRO A CA 1
ATOM 765 C C . PRO A 1 100 ? -2.102 -4.780 -4.956 1.00 80.88 100 PRO A C 1
ATOM 767 O O . PRO A 1 100 ? -2.494 -4.194 -5.964 1.00 80.88 100 PRO A O 1
ATOM 770 N N . ASN A 1 101 ? -0.862 -4.643 -4.474 1.00 79.88 101 ASN A N 1
ATOM 771 C CA . ASN A 1 101 ? 0.183 -3.763 -5.024 1.00 79.88 101 ASN A CA 1
ATOM 772 C C . ASN A 1 101 ? -0.144 -2.256 -5.024 1.00 79.88 101 ASN A C 1
ATOM 774 O O . ASN A 1 101 ? 0.551 -1.473 -5.671 1.00 79.88 101 ASN A O 1
ATOM 778 N N . GLN A 1 102 ? -1.178 -1.828 -4.297 1.00 82.25 102 GLN A N 1
ATOM 779 C CA . GLN A 1 102 ? -1.479 -0.411 -4.130 1.00 82.25 102 GLN A CA 1
ATOM 780 C C . GLN A 1 102 ? -0.482 0.245 -3.157 1.00 82.25 102 GLN A C 1
ATOM 782 O O . GLN A 1 102 ? -0.294 -0.264 -2.049 1.00 82.25 102 GLN A O 1
ATOM 787 N N . PRO A 1 103 ? 0.128 1.392 -3.511 1.00 83.31 103 PRO A N 1
ATOM 788 C CA . PRO A 1 103 ? 0.957 2.147 -2.579 1.00 83.31 103 PRO A CA 1
ATOM 789 C C . PRO A 1 103 ? 0.086 2.779 -1.485 1.00 83.31 103 PRO A C 1
ATOM 791 O O . PRO A 1 103 ? -0.901 3.453 -1.783 1.00 83.31 103 PRO A O 1
ATOM 794 N N . VAL A 1 104 ? 0.472 2.584 -0.223 1.00 86.31 104 VAL A N 1
ATOM 795 C CA . VAL A 1 104 ? -0.204 3.140 0.962 1.00 86.31 104 VAL A CA 1
ATOM 796 C C . VAL A 1 104 ? 0.784 3.923 1.822 1.00 86.31 104 VAL A C 1
ATOM 798 O O . VAL A 1 104 ? 1.979 3.616 1.858 1.00 86.31 104 VAL A O 1
ATOM 801 N N . ARG A 1 105 ? 0.299 4.955 2.508 1.00 86.38 105 ARG A N 1
ATOM 802 C CA . ARG A 1 105 ? 1.077 5.789 3.430 1.00 86.38 105 ARG A CA 1
ATOM 803 C C . ARG A 1 105 ? 0.743 5.437 4.878 1.00 86.38 105 ARG A C 1
ATOM 805 O O . ARG A 1 105 ? -0.276 4.823 5.188 1.00 86.38 105 ARG A O 1
ATOM 812 N N . LYS A 1 106 ? 1.620 5.840 5.801 1.00 83.69 106 LYS A N 1
ATOM 813 C CA . LYS A 1 106 ? 1.368 5.683 7.239 1.00 83.69 106 LYS A CA 1
ATOM 814 C C . LYS A 1 106 ? 0.113 6.467 7.629 1.00 83.69 106 LYS A C 1
ATOM 816 O O . LYS A 1 106 ? 0.040 7.662 7.368 1.00 83.69 106 LYS A O 1
ATOM 821 N N . GLY A 1 107 ? -0.822 5.790 8.290 1.00 86.56 107 GLY A N 1
ATOM 822 C CA . GLY A 1 107 ? -2.093 6.369 8.730 1.00 86.56 107 GLY A CA 1
ATOM 823 C C . GLY A 1 107 ? -3.267 6.127 7.779 1.00 86.56 107 GLY A C 1
ATOM 824 O O . GLY A 1 107 ? -4.401 6.421 8.154 1.00 86.56 107 GLY A O 1
ATOM 825 N N . ASP A 1 108 ? -3.033 5.554 6.597 1.00 86.12 108 ASP A N 1
ATOM 826 C CA . ASP A 1 108 ? -4.118 5.233 5.672 1.00 86.12 108 ASP A CA 1
ATOM 827 C C . ASP A 1 108 ? -5.005 4.107 6.220 1.00 86.12 108 ASP A C 1
ATOM 829 O O . ASP A 1 108 ? -4.541 3.137 6.829 1.00 86.12 108 ASP A O 1
ATOM 833 N N . LYS A 1 109 ? -6.314 4.228 5.980 1.00 85.56 109 LYS A N 1
ATOM 834 C CA . LYS A 1 109 ? -7.285 3.194 6.344 1.00 85.56 109 LYS A CA 1
ATOM 835 C C . LYS A 1 109 ? -7.160 2.029 5.368 1.00 85.56 109 LYS A C 1
ATOM 837 O O . LYS A 1 109 ? -7.469 2.175 4.191 1.00 85.56 109 LYS A O 1
ATOM 842 N N . LEU A 1 110 ? -6.740 0.872 5.871 1.00 88.00 110 LEU A N 1
ATOM 843 C CA . LEU A 1 110 ? -6.633 -0.353 5.071 1.00 88.00 110 LEU A CA 1
ATOM 844 C C . LEU A 1 110 ? -7.936 -1.154 5.107 1.00 88.00 110 LEU A C 1
ATOM 846 O O . LEU A 1 110 ? -8.448 -1.593 4.078 1.00 88.00 110 LEU A O 1
ATOM 850 N N . VAL A 1 111 ? -8.482 -1.316 6.311 1.00 84.88 111 VAL A N 1
ATOM 851 C CA . VAL A 1 111 ? -9.644 -2.153 6.601 1.00 84.88 111 VAL A CA 1
ATOM 852 C C . VAL A 1 111 ? -10.491 -1.457 7.661 1.00 84.88 111 VAL A C 1
ATOM 854 O O . VAL A 1 111 ? -9.953 -0.870 8.601 1.00 84.88 111 VAL A O 1
ATOM 857 N N . GLN A 1 112 ? -11.811 -1.523 7.518 1.00 84.50 112 GLN A N 1
ATOM 858 C CA . GLN A 1 112 ? -12.753 -1.177 8.576 1.00 84.50 112 GLN A CA 1
ATOM 859 C C . GLN A 1 112 ? -13.309 -2.455 9.191 1.00 84.50 112 GLN A C 1
ATOM 861 O O . GLN A 1 112 ? -13.717 -3.375 8.481 1.00 84.50 112 GLN A O 1
ATOM 866 N N . LEU A 1 113 ? -13.325 -2.483 10.519 1.00 84.88 113 LEU A N 1
ATOM 867 C CA . LEU A 1 113 ? -13.870 -3.571 11.314 1.00 84.88 113 LEU A CA 1
ATOM 868 C C . LEU A 1 113 ? -15.194 -3.152 11.935 1.00 84.88 113 LEU A C 1
ATOM 870 O O . LEU A 1 113 ? -15.382 -1.982 12.275 1.00 84.88 113 LEU A O 1
ATOM 874 N N . GLU A 1 114 ? -16.069 -4.129 12.107 1.00 78.62 114 GLU A N 1
ATOM 875 C CA . GLU A 1 114 ? -17.305 -4.017 12.867 1.00 78.62 114 GLU A CA 1
ATOM 876 C C . GLU A 1 114 ? -17.276 -5.070 13.979 1.00 78.62 114 GLU A C 1
ATOM 878 O O . GLU A 1 114 ? -16.988 -6.248 13.742 1.00 78.62 114 GLU A O 1
ATOM 883 N N . SER A 1 115 ? -17.487 -4.622 15.216 1.00 81.50 115 SER A N 1
ATOM 884 C CA . SER A 1 115 ? -17.543 -5.485 16.393 1.00 81.50 115 SER A CA 1
ATOM 885 C C . SER A 1 115 ? -18.504 -4.885 17.409 1.00 81.50 115 SER A C 1
ATOM 887 O O . SER A 1 115 ? -18.288 -3.780 17.909 1.00 81.50 115 SER A O 1
ATOM 889 N N . GLN A 1 116 ? -19.549 -5.644 17.732 1.00 80.69 116 GLN A N 1
ATOM 890 C CA . GLN A 1 116 ? -20.581 -5.253 18.692 1.00 80.69 116 GLN A CA 1
ATOM 891 C C . GLN A 1 116 ? -20.003 -5.008 20.097 1.00 80.69 116 GLN A C 1
ATOM 893 O O . GLN A 1 116 ? -20.486 -4.156 20.844 1.00 80.69 116 GLN A O 1
ATOM 898 N N . GLU A 1 117 ? -18.943 -5.733 20.454 1.00 81.19 117 GLU A N 1
ATOM 899 C CA . GLU A 1 117 ? -18.265 -5.596 21.742 1.00 81.19 117 GLU A CA 1
ATOM 900 C C . GLU A 1 117 ? -17.546 -4.244 21.857 1.00 81.19 117 GLU A C 1
ATOM 902 O O . GLU A 1 117 ? -17.641 -3.578 22.887 1.00 81.19 117 GLU A O 1
ATOM 907 N N . ILE A 1 118 ? -16.907 -3.784 20.774 1.00 82.75 118 ILE A N 1
ATOM 908 C CA . ILE A 1 118 ? -16.245 -2.472 20.721 1.00 82.75 118 ILE A CA 1
ATOM 909 C C . ILE A 1 118 ? -17.265 -1.338 20.811 1.00 82.75 118 ILE A C 1
ATOM 911 O O . ILE A 1 118 ? -17.052 -0.384 21.557 1.00 82.75 118 ILE A O 1
ATOM 915 N N . GLU A 1 119 ? -18.386 -1.445 20.100 1.00 84.12 119 GLU A N 1
ATOM 916 C CA . GLU A 1 119 ? -19.457 -0.444 20.167 1.00 84.12 119 GLU A CA 1
ATOM 917 C C . GLU A 1 119 ? -20.042 -0.340 21.579 1.00 84.12 119 GLU A C 1
ATOM 919 O O . GLU A 1 119 ? -20.199 0.761 22.114 1.00 84.12 119 GLU A O 1
ATOM 924 N N . SER A 1 120 ? -20.275 -1.486 22.220 1.00 85.62 120 SER A N 1
ATOM 925 C CA . SER A 1 120 ? -20.773 -1.553 23.597 1.00 85.62 120 SER A CA 1
ATOM 926 C C . SER A 1 120 ? -19.764 -0.979 24.597 1.00 85.62 120 SER A C 1
ATOM 928 O O . SER A 1 120 ? -20.136 -0.205 25.478 1.00 85.62 120 SER A O 1
ATOM 930 N N . ALA A 1 121 ? -18.474 -1.298 24.449 1.00 84.38 121 ALA A N 1
ATOM 931 C CA . ALA A 1 121 ? -17.414 -0.763 25.302 1.00 84.38 121 ALA A CA 1
ATOM 932 C C . ALA A 1 121 ? -17.288 0.763 25.175 1.00 84.38 121 ALA A C 1
ATOM 934 O O . ALA A 1 121 ? -17.147 1.462 26.180 1.00 84.38 121 ALA A O 1
ATOM 935 N N . ILE A 1 122 ? -17.395 1.290 23.953 1.00 87.56 122 ILE A N 1
ATOM 936 C CA . ILE A 1 122 ? -17.388 2.731 23.687 1.00 87.56 122 ILE A CA 1
ATOM 937 C C . ILE A 1 122 ? -18.603 3.405 24.339 1.00 87.56 122 ILE A C 1
ATOM 939 O O . ILE A 1 122 ? -18.448 4.442 24.985 1.00 87.56 122 ILE A O 1
ATOM 943 N N . ALA A 1 123 ? -19.796 2.820 24.207 1.00 87.44 123 ALA A N 1
ATOM 944 C CA . ALA A 1 123 ? -21.014 3.347 24.821 1.00 87.44 123 ALA A CA 1
ATOM 945 C C . ALA A 1 123 ? -20.928 3.364 26.359 1.00 87.44 123 ALA A C 1
ATOM 947 O O . ALA A 1 123 ? -21.295 4.354 27.001 1.00 87.44 123 ALA A O 1
ATOM 948 N N . ASN A 1 124 ? -20.379 2.305 26.955 1.00 87.00 124 ASN A N 1
ATOM 949 C CA . ASN A 1 124 ? -20.168 2.218 28.399 1.00 87.00 124 ASN A CA 1
ATOM 950 C C . ASN A 1 124 ? -19.160 3.266 28.886 1.00 87.00 124 ASN A C 1
ATOM 952 O O . ASN A 1 124 ? -19.462 4.006 29.821 1.00 87.00 124 ASN A O 1
ATOM 956 N N . ALA A 1 125 ? -18.012 3.399 28.214 1.00 86.19 125 ALA A N 1
ATOM 957 C CA . ALA A 1 125 ? -17.002 4.396 28.564 1.00 86.19 125 ALA A CA 1
ATOM 958 C C . ALA A 1 125 ? -17.558 5.829 28.484 1.00 86.19 125 ALA A C 1
ATOM 960 O O . ALA A 1 125 ? -17.318 6.641 29.374 1.00 86.19 125 ALA A O 1
ATOM 961 N N . GLN A 1 126 ? -18.363 6.140 27.463 1.00 86.50 126 GLN A N 1
ATOM 962 C CA . GLN A 1 126 ? -19.036 7.441 27.361 1.00 86.50 126 GLN A CA 1
ATOM 963 C C . GLN A 1 126 ? -20.029 7.674 28.503 1.00 86.50 126 GLN A C 1
ATOM 965 O O . GLN A 1 126 ? -20.098 8.773 29.056 1.00 86.50 126 GLN A O 1
ATOM 970 N N . THR A 1 127 ? -20.770 6.634 28.887 1.00 87.25 127 THR A N 1
ATOM 971 C CA . THR A 1 127 ? -21.715 6.698 30.006 1.00 87.25 127 THR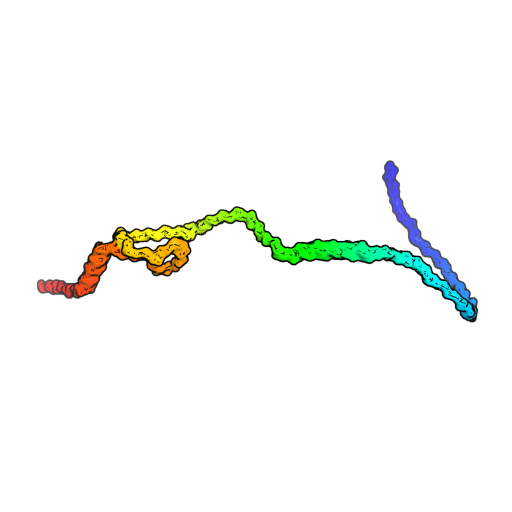 A CA 1
ATOM 972 C C . THR A 1 127 ? -20.992 6.955 31.327 1.00 87.25 127 THR A C 1
ATOM 974 O O . THR A 1 127 ? -21.484 7.713 32.158 1.00 87.25 127 THR A O 1
ATOM 977 N N . GLU A 1 128 ? -19.822 6.355 31.537 1.00 82.19 128 GLU A N 1
ATOM 978 C CA . GLU A 1 128 ? -19.005 6.578 32.733 1.00 82.19 128 GLU A CA 1
ATOM 979 C C . GLU A 1 128 ? -18.414 7.986 32.790 1.00 82.19 128 GLU A C 1
ATOM 981 O O . GLU A 1 128 ? -18.479 8.621 33.841 1.00 82.19 128 GLU A O 1
ATOM 986 N N . LEU A 1 129 ? -17.922 8.512 31.665 1.00 83.94 129 LEU A N 1
ATOM 987 C CA . LEU A 1 129 ? -17.420 9.888 31.581 1.00 83.94 129 LEU A CA 1
ATOM 988 C C . LEU A 1 129 ? -18.513 10.938 31.837 1.00 83.94 129 LEU A C 1
ATOM 990 O O . LEU A 1 129 ? -18.218 12.021 32.337 1.00 83.94 129 LEU A O 1
ATOM 994 N N . GLY A 1 130 ? -19.768 10.629 31.502 1.00 81.25 130 GLY A N 1
ATOM 995 C CA . GLY A 1 130 ? -20.913 11.510 31.740 1.00 81.25 130 GLY A CA 1
ATOM 996 C C . GLY A 1 130 ? -21.439 11.504 33.179 1.00 81.25 130 GLY A C 1
ATOM 997 O O . GLY A 1 130 ? -22.267 12.351 33.522 1.00 81.25 130 GLY A O 1
ATOM 998 N N . LYS A 1 131 ? -20.997 10.572 34.037 1.00 80.81 131 LYS A N 1
ATOM 999 C CA . LYS A 1 131 ? -21.456 10.514 35.431 1.00 80.81 131 LYS A CA 1
ATOM 1000 C C . LYS A 1 131 ? -20.780 11.623 36.249 1.00 80.81 131 LYS A C 1
ATOM 1002 O O . LYS A 1 131 ? -19.552 11.678 36.300 1.00 80.81 131 LYS A O 1
ATOM 1007 N N . PRO A 1 132 ? -21.546 12.499 36.926 1.00 74.19 132 PRO A N 1
ATOM 1008 C CA . PRO A 1 132 ? -20.968 13.508 37.802 1.00 74.19 132 PRO A CA 1
ATOM 1009 C C . PRO A 1 132 ? -20.233 12.829 38.962 1.00 74.19 132 PRO A C 1
ATOM 1011 O O . PRO A 1 132 ? -20.773 11.937 39.619 1.00 74.19 132 PRO A O 1
ATOM 1014 N N . ASN A 1 133 ? -18.994 13.256 39.209 1.00 76.44 133 ASN A N 1
ATOM 1015 C CA . ASN A 1 133 ? -18.176 12.732 40.297 1.00 76.44 133 ASN A CA 1
ATOM 1016 C C . ASN A 1 133 ? -18.888 13.035 41.634 1.00 76.44 133 ASN A C 1
ATOM 1018 O O . ASN A 1 133 ? -19.197 14.206 41.887 1.00 76.44 133 ASN A O 1
ATOM 1022 N N . PRO A 1 134 ? -19.212 12.033 42.474 1.00 73.06 134 PRO A N 1
ATOM 1023 C CA . PRO A 1 134 ? -19.987 12.274 43.684 1.00 73.06 134 PRO A CA 1
ATOM 1024 C C . PRO A 1 134 ? -19.207 13.189 44.642 1.00 73.06 134 PRO A C 1
ATOM 1026 O O . PRO A 1 134 ? -17.997 13.010 44.811 1.00 73.06 134 PRO A O 1
ATOM 1029 N N . PRO A 1 135 ? -19.864 14.170 45.291 1.00 73.06 135 PRO A N 1
ATOM 1030 C CA . PRO A 1 135 ? -19.189 15.029 46.251 1.00 73.06 135 PRO A CA 1
ATOM 1031 C C . PRO A 1 135 ? -18.683 14.181 47.422 1.00 73.06 135 PRO A C 1
ATOM 1033 O O . PRO A 1 135 ? -19.453 13.474 48.074 1.00 73.06 135 PRO A O 1
ATOM 1036 N N . TYR A 1 136 ? -17.378 14.254 47.693 1.00 70.38 136 TYR A N 1
ATOM 1037 C CA . TYR A 1 136 ? -16.761 13.597 48.841 1.00 70.38 136 TYR A CA 1
ATOM 1038 C C . TYR A 1 136 ? -17.429 14.087 50.131 1.0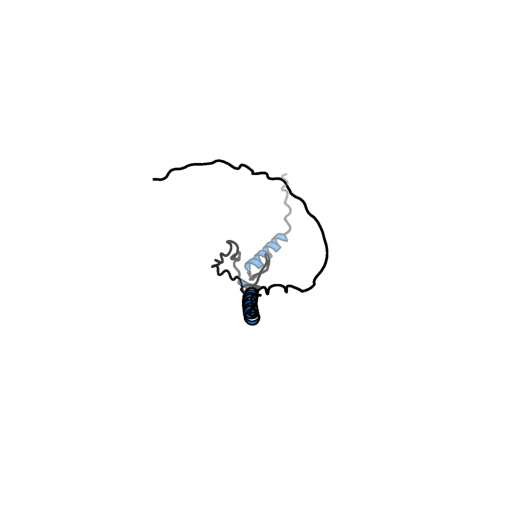0 70.38 136 TYR A C 1
ATOM 1040 O O . TYR A 1 136 ? -17.287 15.244 50.533 1.00 70.38 136 TYR A O 1
ATOM 1048 N N . ARG A 1 137 ? -18.182 13.196 50.782 1.00 74.06 137 ARG A N 1
ATOM 1049 C CA . ARG A 1 137 ? -18.849 13.459 52.058 1.00 74.06 137 ARG A CA 1
ATOM 1050 C C . ARG A 1 137 ? -17.780 13.569 53.144 1.00 74.06 137 ARG A C 1
ATOM 1052 O O . ARG A 1 137 ? -17.265 12.554 53.604 1.00 74.06 137 ARG A O 1
ATOM 1059 N N . ARG A 1 138 ? -17.421 14.797 53.542 1.00 72.06 138 ARG A N 1
ATOM 1060 C CA . ARG A 1 138 ? -16.572 15.024 54.721 1.00 72.06 138 ARG A CA 1
ATOM 1061 C C . ARG A 1 138 ? -17.270 14.420 55.940 1.00 72.06 138 ARG A C 1
ATOM 1063 O O . ARG A 1 138 ? -18.353 14.862 56.312 1.00 72.06 138 ARG A O 1
ATOM 1070 N N . LEU A 1 139 ? -16.654 13.402 56.535 1.00 74.19 139 LEU A N 1
ATOM 1071 C CA . LEU A 1 139 ? -17.051 12.892 57.840 1.00 74.19 139 LEU A CA 1
ATOM 1072 C C . LEU A 1 139 ? -16.516 13.870 58.884 1.00 74.19 139 LEU A C 1
ATOM 1074 O O . LEU A 1 139 ? -15.331 13.864 59.210 1.00 74.19 139 LEU A O 1
ATOM 1078 N N . THR A 1 140 ? -17.382 14.765 59.344 1.00 75.06 140 THR A N 1
ATOM 1079 C CA . THR A 1 140 ? -17.110 15.581 60.524 1.00 75.06 140 THR A CA 1
ATOM 1080 C C . THR A 1 140 ? -17.299 14.681 61.740 1.00 75.06 140 THR A C 1
ATOM 1082 O O . THR A 1 140 ? -18.385 14.144 61.945 1.00 75.06 140 THR A O 1
ATOM 1085 N N . ILE A 1 141 ? -16.230 14.465 62.498 1.00 72.94 141 ILE A N 1
ATOM 1086 C CA . ILE A 1 141 ? -16.260 13.732 63.764 1.00 72.94 141 ILE A CA 1
ATOM 1087 C C . ILE A 1 141 ? -16.555 14.785 64.843 1.00 72.94 141 ILE A C 1
ATOM 1089 O O . ILE A 1 141 ? -15.830 15.780 64.912 1.00 72.94 141 ILE A O 1
ATOM 1093 N N . SER A 1 142 ? -17.656 14.619 65.585 1.00 68.81 142 SER A N 1
ATOM 1094 C CA . SER A 1 142 ? -18.039 15.456 66.737 1.00 68.81 142 SER A CA 1
ATOM 1095 C C . SER A 1 142 ? -17.476 14.909 68.036 1.00 68.81 142 SER A C 1
ATOM 1097 O O . SER A 1 142 ? -17.384 13.666 68.147 1.00 68.81 142 SER A O 1
#

pLDDT: mean 71.45, std 13.79, range [38.38, 93.62]